Protein AF-A0A965LG68-F1 (afdb_monomer_lite)

Structure (mmCIF, N/CA/C/O backbone):
data_AF-A0A965LG68-F1
#
_entry.id   AF-A0A965LG68-F1
#
loop_
_atom_site.group_PDB
_atom_site.id
_atom_site.type_symbol
_atom_site.label_atom_id
_atom_site.label_alt_id
_atom_site.label_comp_id
_atom_site.label_asym_id
_atom_site.label_entity_id
_atom_site.label_seq_id
_atom_site.pdbx_PDB_ins_code
_atom_site.Cartn_x
_atom_site.Cartn_y
_atom_site.Cartn_z
_atom_site.occupancy
_atom_site.B_iso_or_equiv
_atom_site.auth_seq_id
_atom_site.auth_comp_id
_atom_site.auth_asym_id
_atom_site.auth_atom_id
_atom_site.pdbx_PDB_model_num
ATOM 1 N N . PRO A 1 1 ? -12.160 16.259 14.973 1.00 53.94 1 PRO A N 1
ATOM 2 C CA . PRO A 1 1 ? -13.219 15.332 14.500 1.00 53.94 1 PRO A CA 1
ATOM 3 C C . PRO A 1 1 ? -12.623 14.428 13.416 1.00 53.94 1 PRO A C 1
ATOM 5 O O . PRO A 1 1 ? -11.746 14.899 12.696 1.00 53.94 1 PRO A O 1
ATOM 8 N N . GLY A 1 2 ? -13.023 13.155 13.359 1.00 83.94 2 GLY A N 1
ATOM 9 C CA . GLY A 1 2 ? -12.537 12.182 12.370 1.00 83.94 2 GLY A CA 1
ATOM 10 C C . GLY A 1 2 ? -13.484 12.060 11.176 1.00 83.94 2 GLY A C 1
ATOM 11 O O . GLY A 1 2 ? -14.682 12.281 11.328 1.00 83.94 2 GLY A O 1
ATOM 12 N N . GLN A 1 3 ? -12.935 11.729 10.005 1.00 87.50 3 GLN A N 1
ATOM 13 C CA . GLN A 1 3 ? -13.690 11.431 8.787 1.00 87.50 3 GLN A CA 1
ATOM 14 C C . GLN A 1 3 ? -13.681 9.919 8.554 1.00 87.50 3 GLN A C 1
ATOM 16 O O . GLN A 1 3 ? -12.617 9.301 8.556 1.00 87.50 3 GLN A O 1
ATOM 21 N N . GLU A 1 4 ? -14.858 9.336 8.349 1.00 87.75 4 GLU A N 1
ATOM 22 C CA . GLU A 1 4 ? -14.981 7.950 7.902 1.00 87.75 4 GLU A CA 1
ATOM 23 C C . GLU A 1 4 ? -14.663 7.876 6.406 1.00 87.75 4 GLU A C 1
ATOM 25 O O . GLU A 1 4 ? -15.189 8.656 5.609 1.00 87.75 4 GLU A O 1
ATOM 30 N N . ILE A 1 5 ? -13.762 6.967 6.034 1.00 88.94 5 ILE A N 1
ATOM 31 C CA . ILE A 1 5 ? -13.335 6.752 4.651 1.00 88.94 5 ILE A CA 1
ATOM 32 C C . ILE A 1 5 ? -13.393 5.266 4.310 1.00 88.94 5 ILE A C 1
ATOM 34 O O . ILE A 1 5 ? -13.112 4.413 5.153 1.00 88.94 5 ILE A O 1
ATOM 38 N N . GLU A 1 6 ? -13.715 4.963 3.057 1.00 88.25 6 GLU A N 1
ATOM 39 C CA . GLU A 1 6 ? -13.663 3.607 2.518 1.00 88.25 6 GLU A CA 1
ATOM 40 C C . GLU A 1 6 ? -12.318 3.382 1.814 1.00 88.25 6 GLU A C 1
ATOM 42 O O . GLU A 1 6 ? -11.861 4.212 1.024 1.00 88.25 6 GLU A O 1
ATOM 47 N N . ALA A 1 7 ? -11.649 2.272 2.126 1.00 90.19 7 ALA A N 1
ATOM 48 C CA . ALA A 1 7 ? -10.357 1.922 1.547 1.00 90.19 7 ALA A CA 1
ATOM 49 C C . ALA A 1 7 ? -10.249 0.411 1.320 1.00 90.19 7 ALA A C 1
ATOM 51 O O . ALA A 1 7 ? -10.737 -0.389 2.120 1.00 90.19 7 ALA A O 1
ATOM 52 N N . ARG A 1 8 ? -9.548 0.016 0.252 1.00 90.25 8 ARG A N 1
ATOM 53 C CA . ARG A 1 8 ? -9.286 -1.391 -0.079 1.00 90.25 8 ARG A CA 1
ATOM 54 C C . ARG A 1 8 ? -7.922 -1.818 0.467 1.00 90.25 8 ARG A C 1
ATOM 56 O O . ARG A 1 8 ? -6.952 -1.059 0.404 1.00 90.25 8 ARG A O 1
ATOM 63 N N . VAL A 1 9 ? -7.838 -3.035 1.008 1.00 89.75 9 VAL A N 1
ATOM 64 C CA . VAL A 1 9 ? -6.578 -3.609 1.511 1.00 89.75 9 VAL A CA 1
ATOM 65 C C . VAL A 1 9 ? -5.704 -4.028 0.333 1.00 89.75 9 VAL A C 1
ATOM 67 O O . VAL A 1 9 ? -6.114 -4.857 -0.476 1.00 89.75 9 VAL A O 1
ATOM 70 N N . ILE A 1 10 ? -4.492 -3.477 0.257 1.00 88.38 10 ILE A N 1
ATOM 71 C CA . ILE A 1 10 ? -3.542 -3.741 -0.837 1.00 88.38 10 ILE A CA 1
ATOM 72 C C . ILE A 1 10 ? -2.367 -4.621 -0.416 1.00 88.38 10 ILE A C 1
ATOM 74 O O . ILE A 1 10 ? -1.776 -5.308 -1.243 1.00 88.38 10 ILE A O 1
ATOM 78 N N . ARG A 1 11 ? -2.014 -4.609 0.875 1.00 86.50 11 ARG A N 1
ATOM 79 C CA . ARG A 1 11 ? -0.882 -5.373 1.409 1.00 86.50 11 ARG A CA 1
ATOM 80 C C . ARG A 1 11 ? -1.137 -5.761 2.857 1.00 86.50 11 ARG A C 1
ATOM 82 O O . ARG A 1 11 ? -1.648 -4.956 3.632 1.00 86.50 11 ARG A O 1
ATOM 89 N N . LEU A 1 12 ? -0.729 -6.970 3.234 1.00 89.38 12 LEU A N 1
ATOM 90 C CA . LEU A 1 12 ? -0.796 -7.451 4.611 1.00 89.38 12 LEU A CA 1
ATOM 91 C C . LEU A 1 12 ? 0.575 -7.967 5.042 1.00 89.38 12 LEU A C 1
ATOM 93 O O . LEU A 1 12 ? 1.043 -8.983 4.533 1.00 89.38 12 LEU A O 1
ATOM 97 N N . ASN A 1 13 ? 1.196 -7.297 6.010 1.00 89.19 13 ASN A N 1
ATOM 98 C CA . ASN A 1 13 ? 2.395 -7.792 6.671 1.00 89.19 13 ASN A CA 1
ATOM 99 C C . ASN A 1 13 ? 2.028 -8.270 8.081 1.00 89.19 13 ASN A C 1
ATOM 101 O O . ASN A 1 13 ? 1.816 -7.472 8.995 1.00 89.19 13 ASN A O 1
ATOM 105 N N . LYS A 1 14 ? 1.942 -9.593 8.255 1.00 91.06 14 LYS A N 1
ATOM 106 C CA . LYS A 1 14 ? 1.565 -10.212 9.535 1.00 91.06 14 LYS A CA 1
ATOM 107 C C . LYS A 1 14 ? 2.670 -10.138 10.591 1.00 91.06 14 LYS A C 1
ATOM 109 O O . LYS A 1 14 ? 2.344 -10.067 11.771 1.00 91.06 14 LYS A O 1
ATOM 114 N N . ALA A 1 15 ? 3.940 -10.146 10.184 1.00 91.00 15 ALA A N 1
ATOM 115 C CA . ALA A 1 15 ? 5.073 -10.103 11.106 1.00 91.00 15 ALA A CA 1
ATOM 116 C C . ALA A 1 15 ? 5.151 -8.743 11.810 1.00 91.00 15 ALA A C 1
ATOM 118 O O . ALA 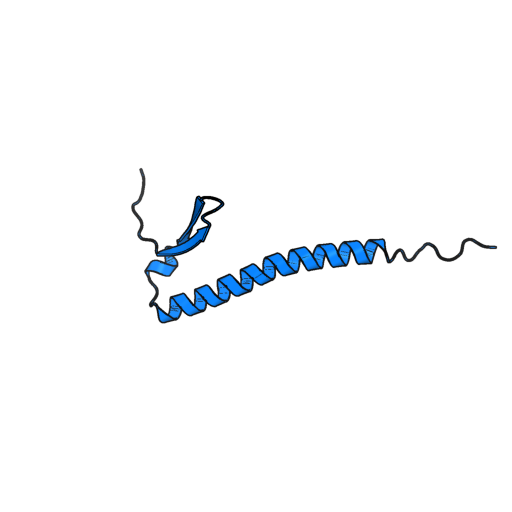A 1 15 ? 5.204 -8.673 13.034 1.00 91.00 15 ALA A O 1
ATOM 119 N N . GLU A 1 16 ? 5.044 -7.664 11.033 1.00 91.38 16 GLU A N 1
ATOM 120 C CA . GLU A 1 16 ? 5.034 -6.292 11.553 1.00 91.38 16 GLU A CA 1
ATOM 121 C C . GLU A 1 16 ? 3.642 -5.824 12.001 1.00 91.38 16 GLU A C 1
ATOM 123 O O . GLU A 1 16 ? 3.497 -4.713 12.507 1.00 91.38 16 GLU A O 1
ATOM 128 N N . ARG A 1 17 ? 2.604 -6.650 11.801 1.00 94.56 17 ARG A N 1
ATOM 129 C CA . ARG A 1 17 ? 1.188 -6.311 12.037 1.00 94.56 17 ARG A CA 1
ATOM 130 C C . ARG A 1 17 ? 0.759 -5.022 11.318 1.00 94.56 17 ARG A C 1
ATOM 132 O O . ARG A 1 17 ? -0.040 -4.247 11.839 1.00 94.56 17 ARG A O 1
ATOM 139 N N . ARG A 1 18 ? 1.287 -4.798 10.110 1.00 94.06 18 ARG A N 1
ATOM 140 C CA . ARG A 1 18 ? 1.004 -3.624 9.270 1.00 94.06 18 ARG A CA 1
ATOM 141 C C . ARG A 1 18 ? 0.064 -3.982 8.124 1.00 94.06 18 ARG A C 1
ATOM 143 O O . ARG A 1 18 ? 0.219 -5.021 7.479 1.00 94.06 18 ARG A O 1
ATOM 150 N N . ILE A 1 19 ? -0.886 -3.091 7.847 1.00 92.44 19 ILE A N 1
ATOM 151 C CA . ILE A 1 19 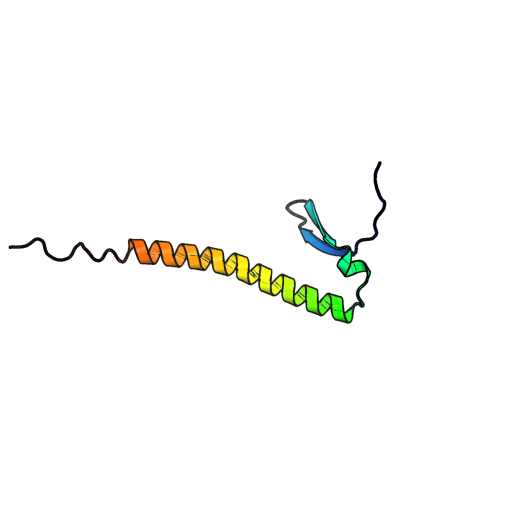? -1.855 -3.221 6.754 1.00 92.44 19 ILE A CA 1
ATOM 152 C C . ILE A 1 19 ? -1.688 -2.020 5.825 1.00 92.44 19 ILE A C 1
ATOM 154 O O . ILE A 1 19 ? -1.766 -0.877 6.266 1.00 92.44 19 ILE A O 1
ATOM 158 N N . GLY A 1 20 ? -1.453 -2.280 4.541 1.00 91.00 20 GLY A N 1
ATOM 159 C CA . GLY A 1 20 ? -1.493 -1.260 3.500 1.00 91.00 20 GLY A CA 1
ATOM 160 C C . GLY A 1 20 ? -2.932 -1.059 3.039 1.00 91.00 20 GLY A C 1
ATOM 161 O O . GLY A 1 20 ? -3.547 -1.999 2.532 1.00 91.00 20 GLY A O 1
ATOM 162 N N . LEU A 1 21 ? -3.453 0.154 3.203 1.00 91.56 21 LEU A N 1
ATOM 163 C CA . LEU A 1 21 ? -4.790 0.560 2.774 1.00 91.56 21 LEU A CA 1
ATOM 164 C C . LEU A 1 21 ? -4.670 1.593 1.654 1.00 91.56 21 LEU A C 1
ATOM 166 O O . LEU A 1 21 ? -3.803 2.464 1.711 1.00 91.56 21 LEU A O 1
ATOM 170 N N . SER A 1 22 ? -5.539 1.514 0.649 1.00 86.88 22 SER A N 1
ATOM 171 C CA . SER A 1 22 ? -5.590 2.502 -0.429 1.00 86.88 22 SER A CA 1
ATOM 172 C C . SER A 1 22 ? -7.023 2.940 -0.712 1.00 86.88 22 SER A C 1
ATOM 174 O O . SER A 1 22 ? -7.890 2.119 -1.009 1.00 86.88 22 SER A O 1
ATOM 176 N N . ILE A 1 23 ? -7.246 4.254 -0.641 1.00 89.00 23 ILE A N 1
ATOM 177 C CA . ILE A 1 23 ? -8.513 4.912 -0.998 1.00 89.00 23 ILE A CA 1
ATOM 178 C C . ILE A 1 23 ? -8.711 4.853 -2.517 1.00 89.00 23 ILE A C 1
ATOM 180 O O . ILE A 1 23 ? -9.782 4.511 -3.000 1.00 89.00 23 ILE A O 1
ATOM 184 N N . LYS A 1 24 ? -7.635 5.090 -3.280 1.00 84.69 24 LYS A N 1
ATOM 185 C CA . LYS A 1 24 ? -7.626 5.033 -4.750 1.00 84.69 24 LYS A CA 1
ATOM 186 C C . LYS A 1 24 ? -8.077 3.654 -5.255 1.00 84.69 24 LYS A C 1
ATOM 188 O O . LYS A 1 24 ? -8.824 3.553 -6.217 1.00 84.69 24 LYS A O 1
ATOM 193 N N . ALA A 1 25 ? -7.658 2.595 -4.557 1.00 79.44 25 ALA A N 1
ATOM 194 C CA . ALA A 1 25 ? -8.004 1.215 -4.883 1.00 79.44 25 ALA A CA 1
ATOM 195 C C . ALA A 1 25 ? -9.461 0.830 -4.585 1.00 79.44 25 ALA A C 1
ATOM 197 O O . ALA A 1 25 ? -9.917 -0.188 -5.101 1.00 79.44 25 ALA A O 1
ATOM 198 N N . ALA A 1 26 ? -10.190 1.603 -3.774 1.00 80.69 26 ALA A N 1
ATOM 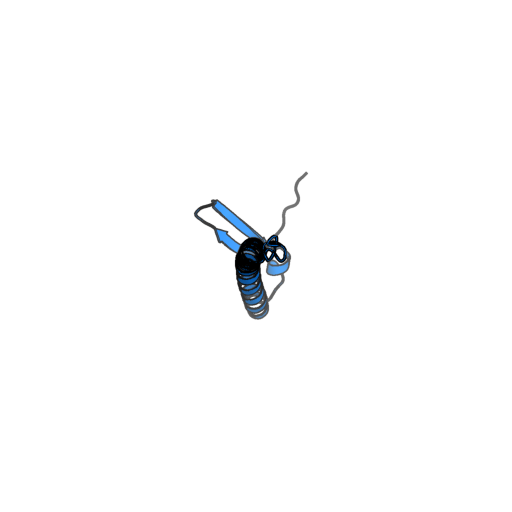199 C CA . ALA A 1 26 ? -11.616 1.361 -3.548 1.00 80.69 26 ALA A CA 1
ATOM 200 C C . ALA A 1 26 ? -12.459 1.723 -4.783 1.00 80.69 26 ALA A C 1
ATOM 202 O O . ALA A 1 26 ? -13.487 1.106 -5.031 1.00 80.69 26 ALA A O 1
ATOM 203 N N . SER A 1 27 ? -11.999 2.680 -5.595 1.00 79.81 27 SER A N 1
ATOM 204 C CA . SER A 1 27 ? -12.706 3.144 -6.795 1.00 79.81 27 SER A CA 1
ATOM 205 C C . SER A 1 27 ? -12.384 2.352 -8.070 1.00 79.81 27 SER A C 1
ATOM 207 O O . SER A 1 27 ? -13.005 2.608 -9.099 1.00 79.81 27 SER A O 1
ATOM 209 N N . TYR A 1 28 ? -11.421 1.423 -8.036 1.00 75.62 28 TYR A N 1
ATOM 210 C CA . TYR A 1 28 ? -10.988 0.676 -9.221 1.00 75.62 28 TYR A CA 1
ATOM 211 C C . TYR A 1 28 ? -11.726 -0.642 -9.419 1.00 75.62 28 TYR A C 1
ATOM 213 O O . TYR A 1 28 ? -12.056 -1.352 -8.468 1.00 75.62 28 TYR A O 1
ATOM 221 N N . THR A 1 29 ? -11.903 -0.999 -10.692 1.00 78.00 29 THR A N 1
ATOM 222 C CA . THR A 1 29 ? -12.344 -2.336 -11.093 1.00 78.00 29 THR A CA 1
ATOM 223 C C . THR A 1 29 ? -11.255 -3.370 -10.785 1.00 78.00 29 THR A C 1
ATOM 225 O O . THR A 1 29 ? -10.062 -3.054 -10.792 1.00 78.00 29 THR A O 1
ATOM 228 N N . ASP A 1 30 ? -11.633 -4.625 -10.528 1.00 73.38 30 ASP A N 1
ATOM 229 C CA . ASP A 1 30 ? -10.676 -5.682 -10.159 1.00 73.38 30 ASP A CA 1
ATOM 230 C C . ASP A 1 30 ? -9.555 -5.883 -11.196 1.00 73.38 30 ASP A C 1
ATOM 232 O O . ASP A 1 30 ? -8.417 -6.180 -10.835 1.00 73.38 30 ASP A O 1
ATOM 236 N N . ALA A 1 31 ? -9.845 -5.651 -12.480 1.00 75.44 31 ALA A N 1
ATOM 237 C CA . ALA A 1 31 ? -8.868 -5.765 -13.561 1.00 75.44 31 ALA A CA 1
ATOM 238 C C . ALA A 1 31 ? -7.787 -4.668 -13.526 1.00 75.44 31 ALA A C 1
ATOM 240 O O . ALA A 1 31 ? -6.633 -4.920 -13.875 1.00 75.44 31 ALA A O 1
ATOM 241 N N . GLU A 1 32 ? -8.143 -3.449 -13.120 1.00 75.75 32 GLU A N 1
ATOM 242 C CA . GLU A 1 32 ? -7.190 -2.344 -12.959 1.00 75.75 32 GLU A CA 1
ATOM 243 C C . GLU A 1 32 ? -6.392 -2.490 -11.664 1.00 75.75 32 GLU A C 1
ATOM 245 O O . GLU A 1 32 ? -5.191 -2.216 -11.637 1.00 75.75 32 GLU A O 1
ATOM 250 N N . PHE A 1 33 ? -7.040 -3.000 -10.614 1.00 76.12 33 PHE A N 1
ATOM 251 C CA . PHE A 1 33 ? -6.397 -3.270 -9.336 1.00 76.12 33 PHE A CA 1
ATOM 252 C C . PHE A 1 33 ? -5.245 -4.271 -9.467 1.00 76.12 33 PHE A C 1
ATOM 254 O O . PHE A 1 33 ? -4.165 -4.034 -8.928 1.00 76.12 33 PHE A O 1
ATOM 261 N N . GLU A 1 34 ? -5.441 -5.356 -10.218 1.00 75.38 34 GLU A N 1
ATOM 262 C CA . GLU A 1 34 ? -4.404 -6.376 -10.397 1.00 75.38 34 GLU A CA 1
ATOM 263 C C . GLU A 1 34 ? -3.186 -5.837 -11.168 1.00 75.38 34 GLU A C 1
ATOM 265 O O . GLU A 1 34 ? -2.045 -6.149 -10.827 1.00 75.38 34 GLU A O 1
ATOM 270 N N . LYS A 1 35 ? -3.403 -4.960 -12.160 1.00 77.81 35 LYS A N 1
ATOM 271 C CA . LYS A 1 35 ? -2.312 -4.305 -12.904 1.00 77.81 35 LYS A CA 1
ATOM 272 C C . LYS A 1 35 ? -1.485 -3.380 -12.015 1.00 77.81 35 LYS A C 1
ATOM 274 O O . LYS A 1 35 ? -0.258 -3.467 -12.023 1.00 77.81 35 LYS A O 1
ATOM 279 N N . GLU A 1 36 ? -2.145 -2.518 -11.243 1.00 72.38 36 GLU A N 1
ATOM 280 C CA . GLU A 1 36 ? -1.462 -1.617 -10.303 1.00 72.38 36 GLU A CA 1
ATOM 281 C C . GLU A 1 36 ? -0.748 -2.420 -9.206 1.00 72.38 36 GLU A C 1
ATOM 283 O O . GLU A 1 36 ? 0.373 -2.086 -8.830 1.00 72.38 36 GLU A O 1
ATOM 288 N N . ARG A 1 37 ? -1.350 -3.514 -8.719 1.00 74.94 37 ARG A N 1
ATOM 289 C CA . ARG A 1 37 ? -0.720 -4.401 -7.733 1.00 74.94 37 ARG A CA 1
ATOM 290 C C . ARG A 1 37 ? 0.562 -5.029 -8.276 1.00 74.94 37 ARG A C 1
ATOM 292 O O . ARG A 1 37 ? 1.578 -5.005 -7.583 1.00 74.94 37 ARG A O 1
ATOM 299 N N . ALA A 1 38 ? 0.529 -5.547 -9.503 1.00 74.88 38 ALA A N 1
ATOM 300 C CA . ALA A 1 38 ? 1.707 -6.111 -10.153 1.00 74.88 38 ALA A CA 1
ATOM 301 C C . ALA A 1 38 ? 2.825 -5.065 -10.308 1.00 74.88 38 ALA A C 1
ATOM 303 O O . ALA A 1 38 ? 3.976 -5.351 -9.985 1.00 74.88 38 ALA A O 1
ATOM 304 N N . ALA A 1 39 ? 2.484 -3.837 -10.711 1.00 72.31 39 ALA A N 1
ATOM 305 C CA . ALA A 1 39 ? 3.443 -2.735 -10.809 1.00 72.31 39 ALA A CA 1
ATOM 306 C C . ALA A 1 39 ? 4.044 -2.343 -9.442 1.00 72.31 39 ALA A C 1
ATOM 308 O O . ALA A 1 39 ? 5.233 -2.031 -9.338 1.00 72.31 39 ALA A O 1
ATOM 309 N N . LEU A 1 40 ? 3.242 -2.387 -8.373 1.00 70.12 40 LEU A N 1
ATOM 310 C CA . LEU A 1 40 ? 3.687 -2.054 -7.018 1.00 70.12 40 LEU A CA 1
ATOM 311 C C . LEU A 1 40 ? 4.598 -3.138 -6.414 1.00 70.12 40 LEU A C 1
ATOM 313 O O . LEU A 1 40 ? 5.547 -2.820 -5.690 1.00 70.12 40 LEU A O 1
ATOM 317 N N . GLU A 1 41 ? 4.325 -4.414 -6.706 1.00 70.06 41 GLU A N 1
ATOM 318 C CA . GLU A 1 41 ? 5.211 -5.525 -6.335 1.00 70.06 41 GLU A CA 1
ATOM 319 C C . GLU A 1 41 ? 6.536 -5.474 -7.103 1.00 70.06 41 GLU A C 1
ATOM 321 O O . GLU A 1 41 ? 7.588 -5.695 -6.503 1.00 70.06 41 GLU A O 1
ATOM 326 N N . ASP A 1 42 ? 6.506 -5.127 -8.390 1.00 66.81 42 ASP A N 1
ATOM 327 C CA . ASP A 1 42 ? 7.712 -4.960 -9.207 1.00 66.81 42 ASP A CA 1
ATOM 328 C C . ASP A 1 42 ? 8.591 -3.806 -8.700 1.00 66.81 42 ASP A C 1
ATOM 330 O O . ASP A 1 42 ? 9.782 -3.979 -8.443 1.00 66.81 42 ASP A O 1
ATOM 334 N N . THR A 1 43 ? 7.976 -2.660 -8.398 1.00 62.72 43 THR A N 1
ATOM 335 C CA . THR A 1 43 ? 8.690 -1.507 -7.824 1.00 62.72 43 THR A CA 1
ATOM 336 C C . THR A 1 43 ? 9.270 -1.823 -6.441 1.00 62.72 43 THR A C 1
ATOM 338 O O . THR A 1 43 ? 10.374 -1.390 -6.118 1.00 62.72 43 THR A O 1
ATOM 341 N N . SER A 1 44 ? 8.567 -2.617 -5.621 1.00 61.56 44 SER A N 1
ATOM 342 C CA . SER A 1 44 ? 9.090 -3.054 -4.317 1.00 61.56 44 SER A CA 1
ATOM 343 C C . SER A 1 44 ? 10.338 -3.931 -4.469 1.00 61.56 44 SER A C 1
ATOM 345 O O . SER A 1 44 ? 11.295 -3.754 -3.724 1.00 61.56 44 SER A O 1
ATOM 347 N N . LYS A 1 45 ? 10.369 -4.827 -5.465 1.00 59.53 45 LYS A N 1
ATOM 348 C CA . LYS A 1 45 ? 11.578 -5.601 -5.797 1.00 59.53 45 LYS A CA 1
ATOM 349 C C . LYS A 1 45 ? 12.705 -4.702 -6.309 1.00 59.53 45 LYS A C 1
ATOM 351 O O . LYS A 1 45 ? 13.864 -4.957 -6.000 1.00 59.53 45 LYS A O 1
ATOM 356 N N . GLY A 1 46 ? 12.369 -3.644 -7.047 1.00 58.28 46 GLY A N 1
ATOM 357 C CA . GLY A 1 46 ? 13.320 -2.625 -7.487 1.00 58.28 46 GLY A CA 1
ATOM 358 C C . GLY A 1 46 ? 13.972 -1.862 -6.330 1.00 58.28 46 GLY A C 1
ATOM 359 O O . GLY A 1 46 ? 15.170 -1.608 -6.379 1.00 58.28 46 GLY A O 1
ATOM 360 N N .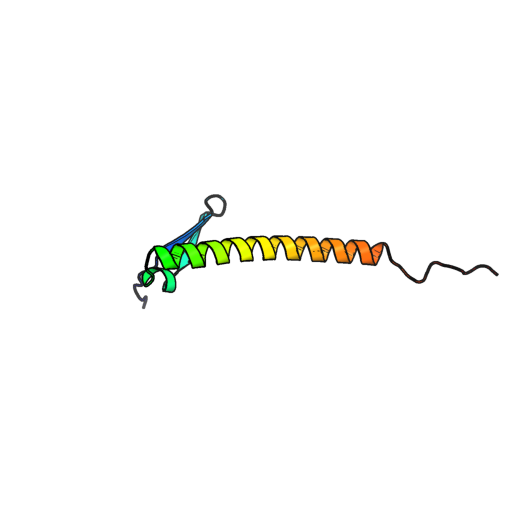 ALA A 1 47 ? 13.227 -1.546 -5.267 1.00 58.41 47 ALA A N 1
ATOM 361 C CA . ALA A 1 47 ? 13.762 -0.863 -4.086 1.00 58.41 47 ALA A CA 1
ATOM 362 C C . ALA A 1 47 ? 14.756 -1.736 -3.292 1.00 58.41 47 ALA A C 1
ATOM 364 O O . ALA 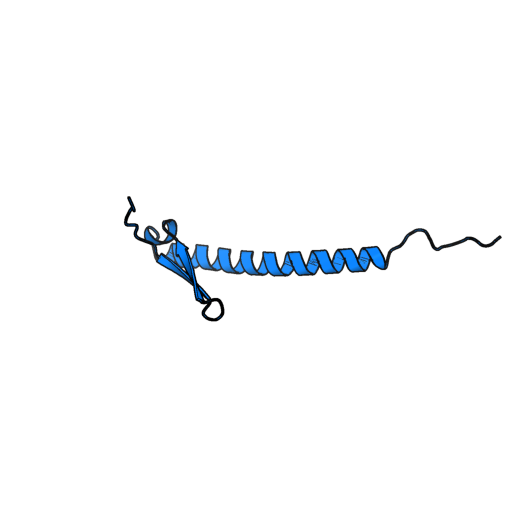A 1 47 ? 15.834 -1.263 -2.935 1.00 58.41 47 ALA A O 1
ATOM 365 N N . ASP A 1 48 ? 14.436 -3.017 -3.077 1.00 59.34 48 ASP A N 1
ATOM 366 C CA . ASP A 1 48 ? 15.366 -3.990 -2.477 1.00 59.34 48 ASP A CA 1
ATOM 367 C C . ASP A 1 48 ? 16.602 -4.234 -3.370 1.00 59.34 48 ASP A C 1
ATOM 369 O O . ASP A 1 48 ? 17.720 -4.382 -2.876 1.00 59.34 48 ASP A O 1
ATOM 373 N N . PHE A 1 49 ? 16.428 -4.228 -4.697 1.00 60.31 49 PHE A N 1
ATOM 374 C CA . PHE A 1 49 ? 17.526 -4.365 -5.657 1.00 60.31 49 PHE A CA 1
ATOM 375 C C . PHE A 1 49 ? 18.450 -3.135 -5.690 1.00 60.31 49 PHE A C 1
ATOM 377 O O . PHE A 1 49 ? 19.669 -3.301 -5.713 1.00 60.31 49 PHE A O 1
ATOM 384 N N . LEU A 1 50 ? 17.903 -1.912 -5.641 1.00 62.41 50 LEU A N 1
ATOM 385 C CA . LEU A 1 50 ? 18.698 -0.678 -5.586 1.00 62.41 50 LEU A CA 1
ATOM 386 C C . LEU A 1 50 ? 19.555 -0.608 -4.316 1.00 62.41 50 LEU A C 1
ATOM 388 O O . LEU A 1 50 ? 20.723 -0.242 -4.405 1.00 62.41 50 LEU A O 1
ATOM 392 N N . GLY A 1 51 ? 19.020 -1.022 -3.162 1.00 65.75 51 GLY A N 1
ATOM 393 C CA . GLY A 1 51 ? 19.800 -1.086 -1.919 1.00 65.75 51 GLY A CA 1
ATOM 394 C C . GLY A 1 51 ? 20.961 -2.088 -1.988 1.00 65.75 51 GLY A C 1
ATOM 395 O O . GLY A 1 51 ? 22.043 -1.827 -1.467 1.00 65.75 51 GLY A O 1
ATOM 396 N N . GLY A 1 52 ? 20.773 -3.214 -2.684 1.00 71.25 52 GLY A N 1
ATOM 397 C CA . GLY A 1 52 ? 21.842 -4.187 -2.937 1.00 71.25 52 GLY A CA 1
ATOM 398 C C . GLY A 1 52 ? 22.878 -3.715 -3.962 1.00 71.25 52 GLY A C 1
ATOM 399 O O . GLY A 1 52 ? 24.058 -4.042 -3.841 1.00 71.25 52 GLY A O 1
ATOM 400 N N . MET A 1 53 ? 22.457 -2.934 -4.958 1.00 71.88 53 MET A N 1
ATOM 401 C CA . MET A 1 53 ? 23.340 -2.366 -5.976 1.00 71.88 53 MET A CA 1
ATOM 402 C C . MET A 1 53 ? 24.207 -1.236 -5.408 1.00 71.88 53 MET A C 1
ATOM 404 O O . MET A 1 53 ? 25.394 -1.194 -5.714 1.00 71.88 53 MET A O 1
ATOM 408 N N . GLU A 1 54 ? 23.663 -0.379 -4.542 1.00 72.19 54 GLU A N 1
ATOM 409 C CA . GLU A 1 54 ? 24.427 0.673 -3.854 1.00 72.19 54 GLU A CA 1
ATOM 410 C C . GLU A 1 54 ? 25.525 0.073 -2.960 1.00 72.19 54 GLU A C 1
ATOM 412 O O . GLU A 1 54 ? 26.691 0.444 -3.079 1.00 72.19 54 GLU A O 1
ATOM 417 N N . ALA A 1 55 ? 25.198 -0.970 -2.189 1.00 74.00 55 ALA A N 1
ATOM 418 C CA . ALA A 1 55 ? 26.184 -1.717 -1.403 1.00 74.00 55 ALA A CA 1
ATOM 419 C C . ALA A 1 55 ? 27.250 -2.422 -2.273 1.00 74.00 55 ALA A C 1
ATOM 421 O O . ALA A 1 55 ? 28.412 -2.534 -1.878 1.00 74.00 55 ALA A O 1
ATOM 422 N N . ALA A 1 56 ? 26.876 -2.904 -3.464 1.00 71.62 56 ALA A N 1
ATOM 423 C CA . ALA A 1 56 ? 27.821 -3.499 -4.410 1.00 71.62 56 ALA A CA 1
ATOM 424 C C . ALA A 1 56 ? 28.757 -2.452 -5.043 1.00 71.62 56 ALA A C 1
ATOM 426 O O . ALA A 1 56 ? 29.928 -2.753 -5.274 1.00 71.62 56 ALA A O 1
ATOM 427 N N . PHE A 1 57 ? 28.263 -1.236 -5.296 1.00 75.69 57 PHE A N 1
ATOM 428 C CA . PHE A 1 57 ? 29.065 -0.117 -5.794 1.00 75.69 57 PHE A CA 1
ATOM 429 C C . PHE A 1 57 ? 30.042 0.410 -4.737 1.00 75.69 57 PHE A C 1
ATOM 431 O O . PHE A 1 57 ? 31.210 0.597 -5.062 1.00 75.69 57 PHE A O 1
ATOM 438 N N . GLU A 1 58 ? 29.618 0.565 -3.478 1.00 73.50 58 GLU A N 1
ATOM 439 C CA . GLU A 1 58 ? 30.495 1.010 -2.380 1.00 73.50 58 GLU A CA 1
ATOM 440 C C . GLU A 1 58 ? 31.665 0.035 -2.159 1.00 73.50 58 GLU A C 1
ATOM 442 O O . GLU A 1 58 ? 32.826 0.438 -2.087 1.00 73.50 58 GLU A O 1
ATOM 447 N N . LYS A 1 59 ? 31.385 -1.276 -2.180 1.00 74.12 59 LYS A N 1
ATOM 448 C CA . LYS A 1 59 ? 32.423 -2.312 -2.099 1.00 74.12 59 LYS A CA 1
ATOM 449 C C . LYS A 1 59 ? 33.398 -2.265 -3.282 1.00 74.12 59 LYS A C 1
ATOM 451 O O . LYS A 1 59 ? 34.604 -2.427 -3.100 1.00 74.12 59 LYS A O 1
ATOM 456 N N . ALA A 1 60 ? 32.888 -2.050 -4.494 1.00 69.94 60 ALA A N 1
ATOM 457 C CA . ALA A 1 60 ? 33.727 -1.922 -5.682 1.00 69.94 60 ALA A CA 1
ATOM 458 C C . ALA A 1 60 ? 34.596 -0.649 -5.649 1.00 69.94 60 ALA A C 1
ATOM 460 O O . ALA A 1 60 ? 35.723 -0.675 -6.140 1.00 69.94 60 ALA A O 1
ATOM 461 N N . GLU A 1 61 ? 34.107 0.441 -5.052 1.00 64.12 61 GLU A N 1
ATOM 462 C CA . GLU A 1 61 ? 34.859 1.686 -4.864 1.00 64.12 61 GLU A CA 1
ATOM 463 C C . GLU A 1 61 ? 35.959 1.542 -3.794 1.00 64.12 61 GLU A C 1
ATOM 465 O O . GLU A 1 61 ? 37.070 2.034 -3.984 1.00 64.12 61 GLU A O 1
ATOM 470 N N . GLU A 1 62 ? 35.717 0.788 -2.713 1.00 61.69 62 GLU A N 1
ATOM 471 C CA . GLU A 1 62 ? 36.772 0.425 -1.753 1.00 61.69 62 GLU A CA 1
ATOM 472 C C . GLU A 1 62 ? 37.878 -0.444 -2.374 1.00 61.69 62 GLU A C 1
ATOM 474 O O . GLU A 1 62 ? 39.058 -0.265 -2.053 1.00 61.69 62 GLU A O 1
ATOM 479 N N . GLU A 1 63 ? 37.515 -1.375 -3.263 1.00 62.19 63 GLU A N 1
ATOM 480 C CA . GLU A 1 63 ? 38.466 -2.239 -3.977 1.00 62.19 63 GLU A CA 1
ATOM 481 C C . GLU A 1 63 ? 39.207 -1.495 -5.107 1.00 62.19 63 GLU A C 1
ATOM 483 O O . GLU A 1 63 ? 40.351 -1.833 -5.427 1.00 62.19 63 GLU A O 1
ATOM 488 N N . TYR A 1 64 ? 38.616 -0.442 -5.680 1.00 63.97 64 TYR A N 1
ATOM 489 C CA . TYR A 1 64 ? 39.250 0.410 -6.685 1.00 63.97 64 TYR A CA 1
ATOM 490 C C . TYR A 1 64 ? 39.748 1.725 -6.067 1.00 63.97 64 TYR A C 1
ATOM 492 O O . TYR A 1 64 ? 39.136 2.781 -6.211 1.00 63.97 64 TYR A O 1
ATOM 500 N N . ARG A 1 65 ? 40.927 1.682 -5.430 1.00 64.88 65 ARG A N 1
ATOM 501 C CA . ARG A 1 65 ? 41.707 2.878 -5.058 1.00 64.88 65 ARG A CA 1
ATOM 502 C C . ARG A 1 65 ? 42.769 3.188 -6.124 1.00 64.88 65 ARG A C 1
ATOM 504 O O . ARG A 1 65 ? 43.889 2.671 -6.037 1.00 64.88 65 ARG A O 1
ATOM 511 N N . PRO A 1 66 ? 42.483 4.032 -7.133 1.00 62.59 66 PRO A N 1
ATOM 512 C CA . PRO A 1 66 ? 43.491 4.487 -8.084 1.00 62.59 66 PRO A CA 1
ATOM 513 C C . PRO A 1 66 ? 44.440 5.467 -7.377 1.00 62.59 66 PRO A C 1
ATOM 515 O O . PRO A 1 66 ? 44.214 6.672 -7.341 1.00 62.59 66 PRO A O 1
ATOM 518 N N . GLY A 1 67 ? 45.496 4.929 -6.766 1.00 59.66 67 GLY A N 1
ATOM 519 C CA . GLY A 1 67 ? 46.504 5.713 -6.045 1.00 59.66 67 GLY A CA 1
ATOM 520 C C . GLY A 1 67 ? 47.621 4.894 -5.395 1.00 59.66 67 GLY A C 1
ATOM 521 O O . GLY A 1 67 ? 48.712 5.415 -5.196 1.00 59.66 67 GLY A O 1
ATOM 522 N N . GLU A 1 68 ? 47.419 3.599 -5.135 1.00 57.00 68 GLU A N 1
ATOM 523 C CA . GLU A 1 68 ? 48.428 2.736 -4.488 1.00 57.00 68 GLU A CA 1
ATOM 524 C C . GLU A 1 68 ? 49.333 1.985 -5.485 1.00 57.00 68 GLU A C 1
ATOM 526 O O . GLU A 1 68 ? 49.720 0.833 -5.301 1.00 57.00 68 GLU A O 1
ATOM 531 N N . GLY A 1 69 ? 49.699 2.659 -6.575 1.00 59.72 69 GLY A N 1
ATOM 532 C CA . GLY A 1 69 ? 50.628 2.155 -7.578 1.00 59.72 69 GLY A CA 1
ATOM 533 C C . GLY A 1 69 ? 51.747 3.153 -7.839 1.00 59.72 69 GLY A C 1
ATOM 534 O O . GLY A 1 69 ? 51.572 4.059 -8.644 1.00 59.72 69 GLY A O 1
ATOM 535 N N . LYS A 1 70 ? 52.916 2.888 -7.242 1.00 53.41 70 LYS A N 1
ATOM 536 C CA . LYS A 1 70 ? 54.238 3.509 -7.477 1.00 53.41 70 LYS A CA 1
ATOM 537 C C . LYS A 1 70 ? 54.618 4.715 -6.608 1.00 53.41 70 LYS A C 1
ATOM 539 O O . LYS A 1 70 ? 54.754 5.831 -7.091 1.00 53.41 70 LYS A O 1
ATOM 544 N N . SER A 1 71 ? 55.031 4.405 -5.381 1.00 49.88 71 SER A N 1
ATOM 545 C CA . SER A 1 71 ? 56.172 5.076 -4.743 1.00 49.88 71 SER A CA 1
ATOM 546 C C . SER A 1 71 ? 57.329 4.078 -4.643 1.00 49.88 71 SER A C 1
ATOM 548 O O . SER A 1 71 ? 57.542 3.443 -3.613 1.00 49.88 71 SER A O 1
ATOM 550 N N . LYS A 1 72 ? 58.025 3.872 -5.761 1.00 50.00 72 LYS A N 1
ATOM 551 C CA . LY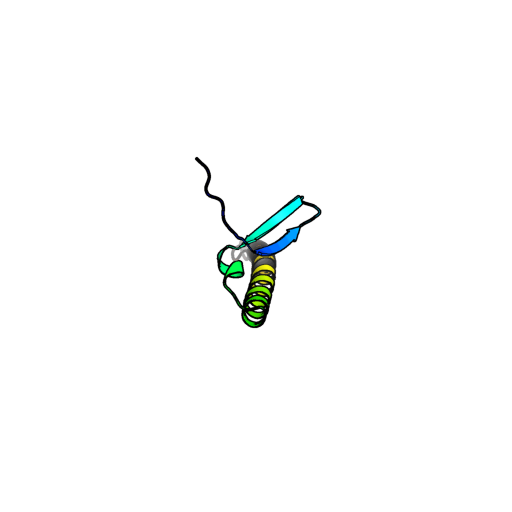S A 1 72 ? 59.373 3.293 -5.819 1.00 50.00 72 LYS A CA 1
ATOM 552 C C . LYS A 1 72 ? 60.092 3.947 -6.994 1.00 50.00 72 LYS A C 1
ATOM 554 O O . LYS A 1 72 ? 59.885 3.511 -8.122 1.00 50.00 72 LYS A O 1
ATOM 559 N N . GLU A 1 73 ? 60.834 5.012 -6.715 1.00 38.97 73 GLU A N 1
ATOM 560 C CA . GLU A 1 73 ? 62.282 5.135 -6.960 1.00 38.97 73 GLU A CA 1
ATOM 561 C C . GLU A 1 73 ? 62.814 6.389 -6.255 1.00 38.97 73 GLU A C 1
ATOM 563 O O . GLU A 1 73 ? 62.099 7.417 -6.283 1.00 38.97 73 GLU A O 1
#

Foldseek 3Di:
DDDDADWDWLDADPVVRDTDTHSVLVPDDPVVSVVVSVVVVVVVVVVVVVVVVVVVVVVVVVVDDPPPPDPDD

pLDDT: mean 74.12, std 12.89, range [38.97, 94.56]

Secondary structure (DSSP, 8-state):
-------EEEEEETTTTEEEEESGGGSS-HHHHHHHHHHHHHHHHHHHHHHHHHHHHHHHHHH--TT-S----

Radius of gyration: 22.81 Å; chains: 1; bounding box: 77×26×28 Å

Sequence (73 aa):
PGQEIEARVIRLNKAERRIGLSIKAASYTDAEFEKERAALEDTSKGADFLGGMEAAFEKAEEEYRPGEGKSKE